Protein AF-V4JFN5-F1 (afdb_monomer_lite)

Radius of gyration: 18.51 Å; chains: 1; bounding box: 36×50×50 Å

Sequence (147 aa):
MSKERVLLNANVLYSYFLRDLLLSLFAVGHYEAKWTNRIAADIWTEIDRLTHVADQSEIPLAARLNGSSKPPRRGDLLIYAKALYGTGHVAVVLGVDPVRNLIRVGEQNFENDPWSGSNAREIAHIERAGRVWVLDPYLIGWKQEAR

Foldseek 3Di:
DDQPEDEDACPVDDDPVVVVVVVVVVVVPNYDYDDDPAFQQCCQPPPQWDQDPPPRDIWGKDWAFFFGLDDDAAQKKWWFDCVVVNRTAIWGFHHADPVQQKTFTAGPPPDPDPDPDDGPDIWHWDDDPSTIGTPDPRTGGIIDGDD

Structure (mmCIF, N/CA/C/O backbone):
data_AF-V4JFN5-F1
#
_entry.id   AF-V4JFN5-F1
#
loop_
_atom_site.group_PDB
_atom_site.id
_atom_site.type_symbol
_atom_site.label_atom_id
_atom_site.label_alt_id
_atom_site.label_comp_id
_atom_site.label_asym_id
_atom_site.label_entity_id
_atom_site.label_seq_id
_atom_site.pdbx_PDB_ins_code
_atom_site.Cartn_x
_atom_site.Cartn_y
_atom_site.Cartn_z
_atom_site.occupancy
_atom_site.B_iso_or_equiv
_atom_site.auth_seq_id
_atom_site.auth_comp_id
_atom_site.auth_asym_id
_atom_site.auth_atom_id
_atom_site.pdbx_PDB_model_num
ATOM 1 N N . MET A 1 1 ? -20.474 31.662 27.681 1.00 38.78 1 MET A N 1
ATOM 2 C CA . MET A 1 1 ? -19.545 31.562 26.535 1.00 38.78 1 MET A CA 1
ATOM 3 C C . MET A 1 1 ? -19.201 30.093 26.343 1.00 38.78 1 MET A C 1
ATOM 5 O O . MET A 1 1 ? -18.615 29.505 27.242 1.00 38.78 1 MET A O 1
ATOM 9 N N . SER A 1 2 ? -19.661 29.480 25.251 1.00 40.59 2 SER A N 1
ATOM 10 C CA . SER A 1 2 ? -19.326 28.091 24.910 1.00 40.59 2 SER A CA 1
ATOM 11 C C . SER A 1 2 ? -17.844 28.034 24.538 1.00 40.59 2 SER A C 1
ATOM 13 O O . SER A 1 2 ? -17.437 28.726 23.609 1.00 40.59 2 SER A O 1
ATOM 15 N N . LYS A 1 3 ? -17.024 27.286 25.288 1.00 48.31 3 LYS A N 1
ATOM 16 C CA . LYS A 1 3 ? -15.638 27.010 24.887 1.00 48.31 3 LYS A CA 1
ATOM 17 C C . LYS A 1 3 ? -15.701 26.131 23.637 1.00 48.31 3 LYS A C 1
ATOM 19 O O . LYS A 1 3 ? -16.106 24.974 23.743 1.00 48.31 3 LYS A O 1
ATOM 24 N N . GLU A 1 4 ? -15.334 26.675 22.478 1.00 45.59 4 GLU A N 1
ATOM 25 C CA . GLU A 1 4 ? -15.089 25.875 21.277 1.00 45.59 4 GLU A CA 1
ATOM 26 C C . GLU A 1 4 ? -14.047 24.808 21.615 1.00 45.59 4 GLU A C 1
ATOM 28 O O . GLU A 1 4 ? -12.915 25.111 21.993 1.00 45.59 4 GLU A O 1
ATOM 33 N N . ARG A 1 5 ? -14.463 23.542 21.560 1.00 46.16 5 ARG A N 1
ATOM 34 C CA . ARG A 1 5 ? -13.569 22.401 21.736 1.00 46.16 5 ARG A CA 1
ATOM 35 C C . ARG A 1 5 ? -12.970 22.083 20.378 1.00 46.16 5 ARG A C 1
ATOM 37 O O . ARG A 1 5 ? -13.682 21.656 19.474 1.00 46.16 5 ARG A O 1
ATOM 44 N N . VAL A 1 6 ? -11.668 22.284 20.243 1.00 48.34 6 VAL A N 1
ATOM 45 C CA . VAL A 1 6 ? -10.927 21.8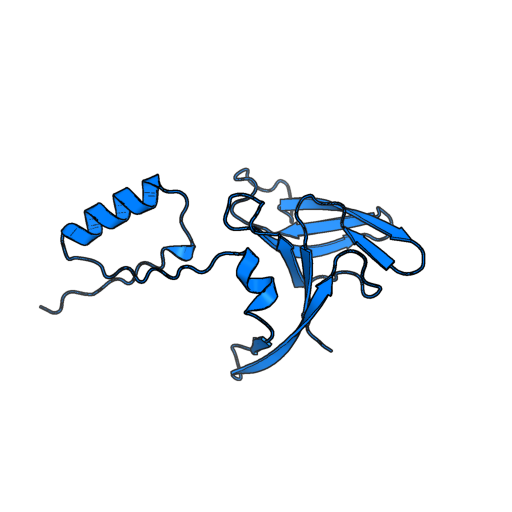90 19.045 1.00 48.34 6 VAL A CA 1
ATOM 46 C C . VAL A 1 6 ? -10.460 20.448 19.230 1.00 48.34 6 VAL A C 1
ATOM 48 O O . VAL A 1 6 ? -9.747 20.138 20.186 1.00 48.34 6 VAL A O 1
ATOM 51 N N . LEU A 1 7 ? -10.880 19.557 18.330 1.00 46.09 7 LEU A N 1
ATOM 52 C CA . LEU A 1 7 ? -10.418 18.171 18.303 1.00 46.09 7 LEU A CA 1
ATOM 53 C C . LEU A 1 7 ? -9.117 18.099 17.497 1.00 46.09 7 LEU A C 1
ATOM 55 O O . LEU A 1 7 ? -9.127 18.228 16.274 1.00 46.09 7 LEU A O 1
ATOM 59 N N . LEU A 1 8 ? -7.998 17.875 18.180 1.00 42.81 8 LEU A N 1
ATOM 60 C CA . LEU A 1 8 ? -6.718 17.609 17.529 1.00 42.81 8 LEU A CA 1
ATOM 61 C C . LEU A 1 8 ? -6.600 16.105 17.263 1.00 42.81 8 LEU A C 1
ATOM 63 O O . LEU A 1 8 ? -6.455 15.307 18.189 1.00 42.81 8 LEU A O 1
ATOM 67 N N . ASN A 1 9 ? -6.663 15.710 15.990 1.00 44.59 9 ASN A N 1
ATOM 68 C CA . ASN A 1 9 ? -6.374 14.339 15.579 1.00 44.59 9 ASN A CA 1
ATOM 69 C C . ASN A 1 9 ? -4.852 14.154 15.476 1.00 44.59 9 ASN A C 1
ATOM 71 O O . ASN A 1 9 ? -4.237 14.469 14.458 1.00 44.59 9 ASN A O 1
ATOM 75 N N . ALA A 1 10 ? -4.245 13.661 16.555 1.00 47.28 10 ALA A N 1
ATOM 76 C CA . ALA A 1 10 ? -2.799 13.472 16.669 1.00 47.28 10 ALA A CA 1
ATOM 77 C C . ALA A 1 10 ? -2.242 12.314 15.814 1.00 47.28 10 ALA A C 1
ATOM 79 O O . ALA A 1 10 ? -1.036 12.086 15.822 1.00 47.28 10 ALA A O 1
ATOM 80 N N . ASN A 1 11 ? -3.073 11.623 15.021 1.00 50.53 11 ASN A N 1
ATOM 81 C CA . ASN A 1 11 ? -2.618 10.560 14.113 1.00 50.53 11 ASN A CA 1
ATOM 82 C C . ASN A 1 11 ? -1.714 11.074 12.972 1.00 50.53 11 ASN A C 1
ATOM 84 O O . ASN A 1 11 ? -1.167 10.272 12.222 1.00 50.53 11 ASN A O 1
ATOM 88 N N . VAL A 1 12 ? -1.559 12.396 12.835 1.00 45.81 12 VAL A N 1
ATOM 89 C CA . VAL A 1 12 ? -0.758 13.052 11.787 1.00 45.81 12 VAL A CA 1
ATOM 90 C C . VAL A 1 12 ? 0.622 13.509 12.298 1.00 45.81 12 VAL A C 1
ATOM 92 O O . VAL A 1 12 ? 1.433 13.978 11.507 1.00 45.81 12 VAL A O 1
ATOM 95 N N . LEU A 1 13 ? 0.941 13.391 13.596 1.00 41.56 13 LEU A N 1
ATOM 96 C CA . LEU A 1 13 ? 2.094 14.104 14.161 1.00 41.56 13 LEU A CA 1
ATOM 97 C C . LEU A 1 13 ? 2.999 13.266 15.095 1.00 41.56 13 LEU A C 1
ATOM 99 O O . LEU A 1 13 ? 2.734 13.089 16.278 1.00 41.56 13 LEU A O 1
ATOM 103 N N . TYR A 1 14 ? 4.092 12.789 14.484 1.00 54.50 14 TYR A N 1
ATOM 104 C CA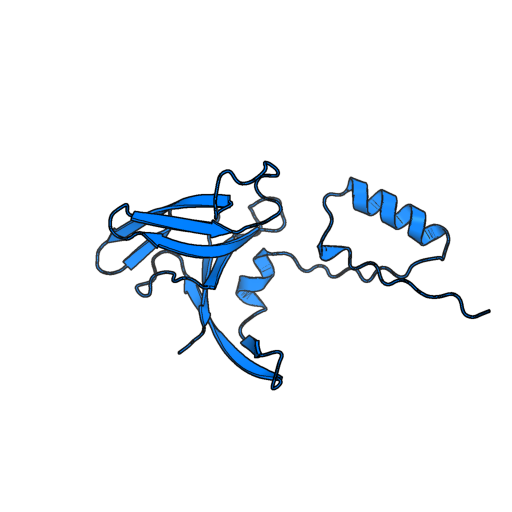 . TYR A 1 14 ? 5.462 12.502 14.954 1.00 54.50 14 TYR A CA 1
ATOM 105 C C . TYR A 1 14 ? 5.778 12.342 16.459 1.00 54.50 14 TYR A C 1
ATOM 107 O O . TYR A 1 14 ? 5.702 13.295 17.213 1.00 54.50 14 TYR A O 1
ATOM 115 N N . SER A 1 15 ? 6.422 11.214 16.805 1.00 52.78 15 SER A N 1
ATOM 116 C CA . SER A 1 15 ? 7.397 10.998 17.907 1.00 52.78 15 SER A CA 1
ATOM 117 C C . SER A 1 15 ? 6.991 11.291 19.372 1.00 52.78 15 SER A C 1
ATOM 119 O O . SER A 1 15 ? 6.165 12.144 19.686 1.00 52.78 15 SER A O 1
ATOM 121 N N . TYR A 1 16 ? 7.646 10.600 20.315 1.00 50.72 16 TYR A N 1
ATOM 122 C CA . TYR A 1 16 ? 7.425 10.742 21.764 1.00 50.72 16 TYR A CA 1
ATOM 123 C C . TYR A 1 16 ? 7.518 12.193 22.288 1.00 50.72 16 TYR A C 1
ATOM 125 O O . TYR A 1 16 ? 6.800 12.541 23.219 1.00 50.72 16 TYR A O 1
ATOM 133 N N . PHE A 1 17 ? 8.319 13.064 21.663 1.00 48.72 17 PHE A N 1
ATOM 134 C CA . PHE A 1 17 ? 8.471 14.466 22.078 1.00 48.72 17 PHE A CA 1
ATOM 135 C C . PHE A 1 17 ? 7.208 15.312 21.838 1.00 48.72 17 PHE A C 1
ATOM 137 O O . PHE A 1 17 ? 6.826 16.132 22.672 1.00 48.72 17 PHE A O 1
ATOM 144 N N . LEU A 1 18 ? 6.513 15.091 20.719 1.00 54.78 18 LEU A N 1
ATOM 145 C CA . LEU A 1 18 ? 5.294 15.837 20.402 1.00 54.78 18 LEU A CA 1
ATOM 146 C C . LEU A 1 18 ? 4.103 15.346 21.233 1.00 54.78 18 LEU A C 1
ATOM 148 O O . LEU A 1 18 ? 3.220 16.133 21.570 1.00 54.78 18 LEU A O 1
ATOM 152 N N . ARG A 1 19 ? 4.118 14.069 21.639 1.00 53.94 19 ARG A N 1
ATOM 153 C CA . ARG A 1 19 ? 3.189 13.524 22.636 1.00 53.94 19 ARG A CA 1
ATOM 154 C C . ARG A 1 19 ? 3.308 14.266 23.966 1.00 53.94 19 ARG A C 1
ATOM 156 O O . ARG A 1 19 ? 2.284 14.674 24.502 1.00 53.94 19 ARG A O 1
ATOM 163 N N . ASP A 1 20 ? 4.520 14.494 24.464 1.00 54.34 20 ASP A N 1
ATOM 164 C CA . ASP A 1 20 ? 4.732 15.183 25.743 1.00 54.34 20 ASP A CA 1
ATOM 165 C C . ASP A 1 20 ? 4.353 16.677 25.670 1.00 54.34 20 ASP A C 1
ATOM 167 O O . ASP A 1 20 ? 3.732 17.208 26.594 1.00 54.34 20 ASP A O 1
ATOM 171 N N . LEU A 1 21 ? 4.599 17.337 24.529 1.00 55.75 21 LEU A N 1
ATOM 172 C CA . LEU A 1 21 ? 4.130 18.705 24.277 1.00 55.75 21 LEU A CA 1
ATOM 173 C C . LEU A 1 21 ? 2.592 18.785 24.233 1.00 55.75 21 LEU A C 1
ATOM 175 O O . LEU A 1 21 ? 1.994 19.640 24.888 1.00 55.75 21 LEU A O 1
ATOM 179 N N . LEU A 1 22 ? 1.927 17.869 23.526 1.00 55.84 22 LEU A N 1
ATOM 180 C CA . LEU A 1 22 ? 0.462 17.817 23.456 1.00 55.84 22 LEU A CA 1
ATOM 181 C C . LEU A 1 22 ? -0.174 17.450 24.808 1.00 55.84 22 LEU A C 1
ATOM 183 O O . LEU A 1 22 ? -1.222 17.996 25.149 1.00 55.84 22 LEU A O 1
ATOM 187 N N . LEU A 1 23 ? 0.473 16.600 25.613 1.00 56.16 23 LEU A N 1
ATOM 188 C CA . LEU A 1 23 ? 0.063 16.303 26.992 1.00 56.16 23 LEU A CA 1
ATOM 189 C C . LEU A 1 23 ? 0.167 17.536 27.903 1.00 56.16 23 LEU A C 1
ATOM 191 O O . LEU A 1 23 ? -0.709 17.744 28.744 1.00 56.16 23 LEU A O 1
ATOM 195 N N . SER A 1 24 ? 1.176 18.394 27.714 1.00 56.22 24 SER A N 1
ATOM 196 C CA . SER A 1 24 ? 1.286 19.644 28.481 1.00 56.22 24 SER A CA 1
ATOM 197 C C . SER A 1 24 ? 0.185 20.656 28.131 1.00 56.22 24 SER A C 1
ATOM 199 O O . SER A 1 24 ? -0.355 21.302 29.025 1.00 56.22 24 SER A O 1
ATOM 201 N N . LEU A 1 25 ? -0.239 20.724 26.863 1.00 53.91 25 LEU A N 1
ATOM 202 C CA . LEU A 1 25 ? -1.395 21.524 26.430 1.00 53.91 25 LEU A CA 1
ATOM 203 C C . LEU A 1 25 ? -2.733 20.929 26.909 1.00 53.91 25 LEU A C 1
ATOM 205 O O . LEU A 1 25 ? -3.685 21.669 27.168 1.00 53.91 25 LEU A O 1
ATOM 209 N N . PHE A 1 26 ? -2.792 19.604 27.084 1.00 56.22 26 PHE A N 1
ATOM 210 C CA . PHE A 1 26 ? -3.928 18.891 27.674 1.00 56.22 26 PHE A CA 1
ATOM 211 C C . PHE A 1 26 ? -4.182 19.290 29.129 1.00 56.22 26 PHE A C 1
ATOM 213 O O . PHE A 1 26 ? -5.324 19.525 29.524 1.00 56.22 26 PHE A O 1
ATOM 220 N N . ALA A 1 27 ? -3.109 19.415 29.916 1.00 57.59 27 ALA A N 1
ATOM 221 C CA . ALA A 1 27 ? -3.173 19.753 31.336 1.00 57.59 27 ALA A CA 1
ATOM 222 C C . ALA A 1 27 ? -3.802 21.136 31.608 1.00 57.59 27 ALA A C 1
ATOM 224 O O . ALA A 1 27 ? -4.318 21.370 32.698 1.00 57.59 27 ALA A O 1
ATOM 225 N N . VAL A 1 28 ? -3.820 22.031 30.612 1.00 59.41 28 VAL A N 1
ATOM 226 C CA . VAL A 1 28 ? -4.433 23.371 30.702 1.00 59.41 28 VAL A CA 1
ATOM 227 C C . VAL A 1 28 ? -5.933 23.357 30.331 1.00 59.41 28 VAL A C 1
ATOM 229 O O . VAL A 1 28 ? -6.610 24.379 30.400 1.00 59.41 28 VAL A O 1
ATOM 232 N N . GLY A 1 29 ? -6.505 22.199 29.970 1.00 51.06 29 GLY A N 1
ATOM 233 C CA . GLY A 1 29 ? -7.959 22.007 29.845 1.00 51.06 29 GLY A CA 1
ATOM 234 C C . GLY A 1 29 ? -8.617 22.664 28.624 1.00 51.06 29 GLY A C 1
ATOM 235 O O . GLY A 1 29 ? -9.820 22.941 28.648 1.00 51.06 29 GLY A O 1
ATOM 236 N N . HIS A 1 30 ? -7.846 22.939 27.567 1.00 53.72 30 HIS A N 1
ATOM 237 C CA . HIS A 1 30 ? -8.344 23.555 26.329 1.00 53.72 30 HIS A CA 1
ATOM 238 C C . HIS A 1 30 ? -8.655 22.554 25.201 1.00 53.72 30 HIS A C 1
ATOM 240 O O . HIS A 1 30 ? -9.365 22.917 24.266 1.00 53.72 30 HIS A O 1
ATOM 246 N N . TYR A 1 31 ? -8.188 21.304 25.293 1.00 51.81 31 TYR A N 1
ATOM 247 C CA . TYR A 1 31 ? -8.280 20.311 24.214 1.00 51.81 31 TYR A CA 1
ATOM 248 C C . TYR A 1 31 ? -8.670 18.925 24.752 1.00 51.81 31 TYR A C 1
ATOM 250 O O . TYR A 1 31 ? -8.343 18.600 25.890 1.00 51.81 31 TYR A O 1
ATOM 258 N N . GLU A 1 32 ? -9.348 18.110 23.934 1.00 47.19 32 GLU A N 1
ATOM 259 C CA . GLU A 1 32 ? -9.611 16.679 24.170 1.00 47.19 32 GLU A CA 1
ATOM 260 C C . GLU A 1 32 ? -8.821 15.857 23.127 1.00 47.19 32 GLU A C 1
ATOM 262 O O . GLU A 1 32 ? -8.894 16.137 21.932 1.00 47.19 32 GLU A O 1
ATOM 267 N N . ALA A 1 33 ? -8.022 14.881 23.564 1.00 50.53 33 ALA A N 1
ATOM 268 C CA . ALA A 1 33 ? -7.065 14.147 22.752 1.00 50.53 33 ALA A CA 1
ATOM 269 C C . ALA A 1 33 ? -7.499 12.691 22.797 1.00 50.53 33 ALA A C 1
ATOM 271 O O . ALA A 1 33 ? -7.364 12.008 23.814 1.00 50.53 33 ALA A O 1
ATOM 272 N N . LYS A 1 34 ? -8.074 12.229 21.689 1.00 45.50 34 LYS A N 1
ATOM 273 C CA . LYS A 1 34 ? -8.474 10.838 21.531 1.00 45.50 34 LYS A CA 1
ATOM 274 C C . LYS A 1 34 ? -7.294 10.067 20.959 1.00 45.50 34 LYS A C 1
ATOM 276 O O . LYS A 1 34 ? -7.060 10.078 19.756 1.00 45.50 34 LYS A O 1
ATOM 281 N N . TRP A 1 35 ? -6.550 9.407 21.835 1.00 50.66 35 TRP A N 1
ATOM 282 C CA . TRP A 1 35 ? -5.471 8.513 21.437 1.00 50.66 35 TRP A CA 1
ATOM 283 C C . TRP A 1 35 ? -6.069 7.187 20.966 1.00 50.66 35 TRP A C 1
ATOM 285 O O . TRP A 1 35 ? -6.784 6.520 21.714 1.00 50.66 35 TRP A O 1
ATOM 295 N N . THR A 1 36 ? -5.788 6.792 19.728 1.00 58.50 36 THR A N 1
ATOM 296 C CA . THR A 1 36 ? -6.000 5.414 19.278 1.00 58.50 36 THR A CA 1
ATOM 297 C C . THR A 1 36 ? -4.652 4.709 19.284 1.00 58.50 36 THR A C 1
ATOM 299 O O . THR A 1 36 ? -3.706 5.242 18.719 1.00 58.50 36 THR A O 1
ATOM 302 N N . ASN A 1 37 ? -4.551 3.502 19.847 1.00 70.81 37 ASN A N 1
ATOM 303 C CA . ASN A 1 37 ? -3.324 2.686 19.783 1.00 70.81 37 ASN A CA 1
ATOM 304 C C . ASN A 1 37 ? -3.058 2.099 18.380 1.00 70.81 37 ASN A C 1
ATOM 306 O O . ASN A 1 37 ? -2.289 1.150 18.255 1.00 70.81 37 ASN A O 1
ATOM 310 N N . ARG A 1 38 ? -3.717 2.634 17.345 1.00 83.38 38 ARG A N 1
ATOM 311 C CA . ARG A 1 38 ? -3.636 2.138 15.975 1.00 83.38 38 ARG A CA 1
ATOM 312 C C . ARG A 1 38 ? -2.393 2.672 15.289 1.00 83.38 38 ARG A C 1
ATOM 314 O O . ARG A 1 38 ? -2.092 3.861 15.375 1.00 83.38 38 ARG A O 1
ATOM 321 N N . ILE A 1 39 ? -1.710 1.790 14.581 1.00 90.00 39 ILE A N 1
ATOM 322 C CA . ILE A 1 39 ? -0.500 2.077 13.819 1.00 90.00 39 ILE A CA 1
ATOM 323 C C . ILE A 1 39 ? -0.700 1.719 12.343 1.00 90.00 39 ILE A C 1
ATOM 325 O O . ILE A 1 39 ? -1.647 1.026 11.978 1.00 90.00 39 ILE A O 1
ATOM 329 N N . ALA A 1 40 ? 0.200 2.177 11.470 1.00 90.12 40 ALA A N 1
ATOM 330 C CA . ALA A 1 40 ? 0.097 1.919 10.032 1.00 90.12 40 ALA A CA 1
ATOM 331 C C . ALA A 1 40 ? 0.066 0.413 9.703 1.00 90.12 40 ALA A C 1
ATOM 333 O O . ALA A 1 40 ? -0.677 -0.011 8.819 1.00 90.12 40 ALA A O 1
ATOM 334 N N . ALA A 1 41 ? 0.811 -0.406 10.452 1.00 94.00 41 ALA A N 1
ATOM 335 C CA . ALA A 1 41 ? 0.807 -1.858 10.283 1.00 94.00 41 ALA A CA 1
ATOM 336 C C . ALA A 1 41 ? -0.579 -2.499 10.507 1.00 94.00 41 ALA A C 1
ATOM 338 O O . ALA A 1 41 ? -0.881 -3.512 9.873 1.00 94.00 41 ALA A O 1
ATOM 339 N N . ASP A 1 42 ? -1.436 -1.908 11.349 1.00 94.81 42 ASP A N 1
ATOM 340 C CA . ASP A 1 42 ? -2.756 -2.467 11.678 1.00 94.81 42 ASP A CA 1
ATOM 341 C C . ASP A 1 42 ? -3.702 -2.449 10.471 1.00 94.81 42 ASP A C 1
ATOM 343 O O . ASP A 1 42 ? -4.626 -3.258 10.400 1.00 94.81 42 ASP A O 1
ATOM 347 N N . ILE A 1 43 ? -3.429 -1.614 9.454 1.00 94.25 43 ILE A N 1
ATOM 348 C CA . ILE A 1 43 ? -4.156 -1.626 8.173 1.00 94.25 43 ILE A CA 1
ATOM 349 C C . ILE A 1 43 ? -4.163 -3.035 7.563 1.00 94.25 43 ILE A C 1
ATOM 351 O O . ILE A 1 43 ? -5.142 -3.441 6.932 1.00 94.25 43 ILE A O 1
ATOM 355 N N . TRP A 1 44 ? -3.092 -3.812 7.761 1.00 96.75 44 TRP A N 1
ATOM 356 C CA . TRP A 1 44 ? -2.988 -5.160 7.213 1.00 96.75 44 TRP A CA 1
ATOM 357 C C . TRP A 1 44 ? -4.087 -6.097 7.731 1.00 96.75 44 TRP A C 1
ATOM 359 O O . TRP A 1 44 ? -4.683 -6.835 6.941 1.00 96.75 44 TRP A O 1
ATOM 369 N N . THR A 1 45 ? -4.371 -6.059 9.033 1.00 94.12 45 THR A N 1
ATOM 370 C CA . THR A 1 45 ? -5.283 -6.996 9.706 1.00 94.12 45 THR A CA 1
ATOM 371 C C . THR A 1 45 ? -6.657 -6.412 10.001 1.00 94.12 45 THR A C 1
ATOM 373 O O . THR A 1 45 ? -7.623 -7.164 10.019 1.00 94.12 45 THR A O 1
ATOM 376 N N . GLU A 1 46 ? -6.760 -5.102 10.228 1.00 93.94 46 GLU A N 1
ATOM 377 C CA . GLU A 1 46 ? -7.998 -4.462 10.693 1.00 93.94 46 GLU A CA 1
ATOM 378 C C . GLU A 1 46 ? -8.856 -3.875 9.567 1.00 93.94 46 GLU A C 1
ATOM 380 O O . GLU A 1 46 ? -10.038 -3.627 9.785 1.00 93.94 46 GLU A O 1
ATOM 385 N N . ILE A 1 47 ? -8.285 -3.626 8.381 1.00 91.69 47 ILE A N 1
ATOM 386 C CA . ILE A 1 47 ? -8.991 -2.954 7.282 1.00 91.69 47 ILE A CA 1
ATOM 387 C C . ILE A 1 47 ? -9.174 -3.911 6.106 1.00 91.69 47 ILE A C 1
ATOM 389 O O . ILE A 1 47 ? -8.223 -4.245 5.396 1.00 91.69 47 ILE A O 1
ATOM 393 N N . ASP A 1 48 ? -10.407 -4.344 5.874 1.00 95.38 48 ASP A N 1
ATOM 394 C CA . ASP A 1 48 ? -10.804 -5.262 4.800 1.00 95.38 48 ASP A CA 1
ATOM 395 C C . ASP A 1 48 ? -11.862 -4.670 3.857 1.00 95.38 48 ASP A C 1
ATOM 397 O O . ASP A 1 48 ? -12.258 -5.319 2.887 1.00 95.38 48 ASP A O 1
ATOM 401 N N . ARG A 1 49 ? -12.292 -3.427 4.100 1.00 92.94 49 ARG A N 1
ATOM 402 C CA . ARG A 1 49 ? -13.248 -2.686 3.272 1.00 92.94 49 ARG A CA 1
ATOM 403 C C . ARG A 1 49 ? -12.890 -1.202 3.230 1.00 92.94 49 ARG A C 1
ATOM 405 O O . ARG A 1 49 ? -12.312 -0.660 4.170 1.00 92.94 49 ARG A O 1
ATOM 412 N N . LEU A 1 50 ? -13.241 -0.554 2.127 1.00 88.56 50 LEU A N 1
ATOM 413 C CA . LEU A 1 50 ? -13.232 0.895 1.957 1.00 88.56 50 LEU A CA 1
ATOM 414 C C . LEU A 1 50 ? -14.676 1.387 1.896 1.00 88.56 50 LEU A C 1
ATOM 416 O O . LEU A 1 50 ? -15.534 0.700 1.349 1.00 88.56 50 LEU A O 1
ATOM 420 N N . THR A 1 51 ? -14.933 2.590 2.395 1.00 89.31 51 THR A N 1
ATOM 421 C CA . THR A 1 51 ? -16.230 3.254 2.236 1.00 89.31 51 THR A CA 1
ATOM 422 C C . THR A 1 51 ? -16.106 4.320 1.159 1.00 89.31 51 THR A C 1
ATOM 424 O O . THR A 1 51 ? -15.290 5.238 1.274 1.00 89.31 51 THR A O 1
ATOM 427 N N . HIS A 1 52 ? -16.909 4.212 0.107 1.00 84.88 52 HIS A N 1
ATOM 428 C CA . HIS A 1 52 ? -17.015 5.247 -0.906 1.00 84.88 52 HIS A CA 1
ATOM 429 C C . HIS A 1 52 ? -17.738 6.461 -0.314 1.00 84.88 52 HIS A C 1
ATOM 431 O O . HIS A 1 52 ? -18.850 6.360 0.193 1.00 84.88 52 HIS A O 1
ATOM 437 N N . VAL A 1 53 ? -17.099 7.631 -0.343 1.00 87.62 53 VAL A N 1
ATOM 438 C CA . VAL A 1 53 ? -17.588 8.807 0.398 1.00 87.62 53 VAL A CA 1
ATOM 439 C C . VAL A 1 53 ? -18.933 9.314 -0.132 1.00 87.62 53 VAL A C 1
ATOM 441 O O . VAL A 1 53 ? -19.770 9.744 0.659 1.00 87.62 53 VAL A O 1
ATOM 444 N N . ALA A 1 54 ? -19.157 9.256 -1.447 1.00 88.94 54 ALA A N 1
ATOM 445 C CA . ALA A 1 54 ? -20.326 9.875 -2.071 1.00 88.94 54 ALA A CA 1
ATOM 446 C C . ALA A 1 54 ? -21.641 9.144 -1.763 1.00 88.94 54 ALA A C 1
ATOM 448 O O . ALA A 1 54 ? -22.661 9.791 -1.546 1.00 88.94 54 ALA A O 1
ATOM 449 N N . ASP A 1 55 ? -21.618 7.812 -1.742 1.00 90.56 55 ASP A N 1
ATOM 450 C CA . ASP A 1 55 ? -22.817 6.975 -1.594 1.00 90.56 55 ASP A CA 1
ATOM 451 C C . ASP A 1 55 ? -22.752 6.018 -0.395 1.00 90.56 55 ASP A C 1
ATOM 453 O O . ASP A 1 55 ? -23.684 5.247 -0.177 1.00 90.56 55 ASP A O 1
ATOM 457 N N . GLN A 1 56 ? -21.674 6.080 0.394 1.00 90.69 56 GLN A N 1
ATOM 458 C CA . GLN A 1 56 ? -21.419 5.226 1.558 1.00 90.69 56 GLN A CA 1
ATOM 459 C C . GLN A 1 56 ? -21.353 3.727 1.231 1.00 90.69 56 GLN A C 1
ATOM 461 O O . GLN A 1 56 ? -21.378 2.895 2.139 1.00 90.69 56 GLN A O 1
ATOM 466 N N . SER A 1 57 ? -21.242 3.362 -0.049 1.00 89.00 57 SER A N 1
ATOM 467 C CA . SER A 1 57 ? -21.095 1.967 -0.451 1.00 89.00 57 SER A CA 1
ATOM 468 C C . SER A 1 57 ? -19.758 1.397 0.020 1.00 89.00 57 SER A C 1
ATOM 470 O O . SER A 1 57 ? -18.751 2.098 0.135 1.00 89.00 57 SER A O 1
ATOM 472 N N . GLU A 1 58 ? -19.747 0.101 0.317 1.00 90.94 58 GLU A N 1
ATOM 473 C CA . GLU A 1 58 ? -18.556 -0.588 0.802 1.00 90.94 58 GLU A CA 1
ATOM 474 C C . GLU A 1 58 ? -17.873 -1.357 -0.328 1.00 90.94 58 GLU A C 1
ATOM 476 O O . GLU A 1 58 ? -18.467 -2.233 -0.959 1.00 90.94 58 GLU A O 1
ATOM 481 N N . ILE A 1 59 ? -16.589 -1.082 -0.528 1.00 89.31 59 ILE A N 1
ATOM 482 C CA . ILE A 1 59 ? -15.737 -1.733 -1.519 1.00 89.31 59 ILE A CA 1
ATOM 483 C C . ILE A 1 59 ? -14.821 -2.712 -0.774 1.00 89.31 59 ILE A C 1
ATOM 485 O O . ILE A 1 59 ? -14.045 -2.277 0.079 1.00 89.31 59 ILE A O 1
ATOM 489 N N . PRO A 1 60 ? -14.866 -4.027 -1.051 1.00 94.06 60 PRO A N 1
ATOM 490 C CA . PRO A 1 60 ? -13.982 -4.972 -0.380 1.00 94.06 60 PRO A CA 1
ATOM 491 C C . PRO A 1 60 ? -12.511 -4.732 -0.745 1.00 94.06 60 PRO A C 1
ATOM 493 O O . PRO A 1 60 ? -12.169 -4.445 -1.894 1.00 94.06 60 PRO A O 1
ATOM 496 N N . LEU A 1 61 ? -11.627 -4.902 0.233 1.00 92.69 61 LEU A N 1
ATOM 497 C CA . LEU A 1 61 ? -10.195 -4.655 0.131 1.00 92.69 61 LEU A CA 1
ATOM 498 C C . LEU A 1 61 ? -9.419 -5.946 0.419 1.00 92.69 61 LEU A C 1
ATOM 500 O O . LEU A 1 61 ? -9.234 -6.368 1.561 1.00 92.69 61 LEU A O 1
ATOM 504 N N . ALA A 1 62 ? -8.940 -6.590 -0.640 1.00 95.88 62 ALA A N 1
ATOM 505 C CA . ALA A 1 62 ? -8.199 -7.838 -0.555 1.00 95.88 62 ALA A CA 1
ATOM 506 C C . ALA A 1 62 ? -6.741 -7.607 -0.135 1.00 95.88 62 ALA A C 1
ATOM 508 O O . ALA A 1 62 ? -6.048 -6.753 -0.687 1.00 95.88 62 ALA A O 1
ATOM 509 N N . ALA A 1 63 ? -6.249 -8.438 0.783 1.00 97.12 63 ALA A N 1
ATOM 510 C CA . ALA A 1 63 ? -4.833 -8.509 1.126 1.00 97.12 63 ALA A CA 1
ATOM 511 C C . ALA A 1 63 ? -4.082 -9.439 0.157 1.00 97.12 63 ALA A C 1
ATOM 513 O O . ALA A 1 63 ? -4.516 -10.561 -0.127 1.00 97.12 63 ALA A O 1
ATOM 514 N N . ARG A 1 64 ? -2.937 -8.982 -0.349 1.00 97.69 64 ARG A N 1
ATOM 515 C CA . ARG A 1 64 ? -2.034 -9.726 -1.233 1.00 97.69 64 ARG A CA 1
ATOM 516 C C . ARG A 1 64 ? -0.653 -9.741 -0.603 1.00 97.69 64 ARG A C 1
ATOM 518 O O . ARG A 1 64 ? -0.014 -8.701 -0.496 1.00 97.69 64 ARG A O 1
ATOM 525 N N . LEU A 1 65 ? -0.212 -10.908 -0.143 1.00 98.31 65 LEU A N 1
ATOM 526 C CA . LEU A 1 65 ? 1.134 -11.064 0.412 1.00 98.31 65 LEU A CA 1
ATOM 527 C C . LEU A 1 65 ? 2.190 -10.742 -0.647 1.00 98.31 65 LEU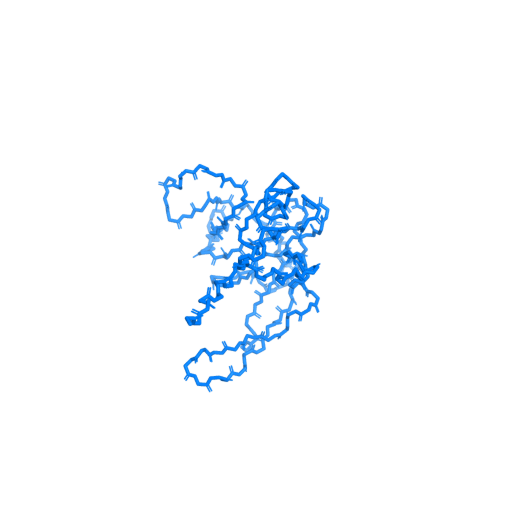 A C 1
ATOM 529 O O . LEU A 1 65 ? 1.986 -11.033 -1.827 1.00 98.31 65 LEU A O 1
ATOM 533 N N . ASN A 1 66 ? 3.330 -10.202 -0.220 1.00 98.50 66 ASN A N 1
ATOM 534 C CA . ASN A 1 66 ? 4.467 -10.015 -1.111 1.00 98.50 66 ASN A CA 1
ATOM 535 C C . ASN A 1 66 ? 4.874 -11.361 -1.745 1.00 98.50 66 ASN A C 1
ATOM 537 O O . ASN A 1 66 ? 4.955 -12.382 -1.058 1.00 98.50 66 ASN A O 1
ATOM 541 N N . GLY A 1 67 ? 5.065 -11.395 -3.065 1.00 97.94 67 GLY A N 1
ATOM 542 C CA . GLY A 1 67 ? 5.157 -12.648 -3.819 1.00 97.94 67 GLY A CA 1
ATOM 543 C C . GLY A 1 67 ? 3.808 -13.212 -4.276 1.00 97.94 67 GLY A C 1
ATOM 544 O O . GLY A 1 67 ? 3.721 -14.412 -4.544 1.00 97.94 67 GLY A O 1
ATOM 545 N N . SER A 1 68 ? 2.737 -12.413 -4.322 1.00 97.38 68 SER A N 1
ATOM 546 C CA . SER A 1 68 ? 1.440 -12.820 -4.886 1.00 97.38 68 SER A CA 1
ATOM 547 C C . SER A 1 68 ? 1.503 -12.954 -6.413 1.00 97.38 68 SER A C 1
ATOM 549 O O . SER A 1 68 ? 2.322 -12.313 -7.067 1.00 97.38 68 SER A O 1
ATOM 551 N N . SER A 1 69 ? 0.601 -13.751 -6.993 1.00 96.38 69 SER A N 1
ATOM 552 C CA . SER A 1 69 ? 0.387 -13.812 -8.447 1.00 96.38 69 SER A CA 1
ATOM 553 C C . SER A 1 69 ? -0.418 -12.636 -9.004 1.00 96.38 69 SER A C 1
ATOM 555 O O . SER A 1 69 ? -0.503 -12.464 -10.216 1.00 96.38 69 SER A O 1
ATOM 557 N N . LYS A 1 70 ? -1.027 -11.821 -8.135 1.00 95.44 70 LYS A N 1
ATOM 558 C CA . LYS A 1 70 ? -1.731 -10.5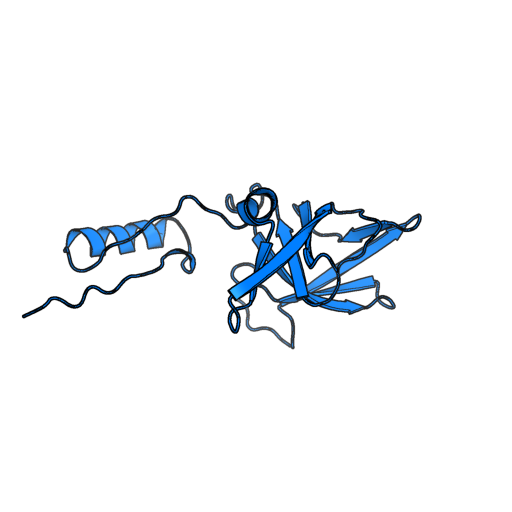96 -8.527 1.00 95.44 70 LYS A CA 1
ATOM 559 C C . LYS A 1 70 ? -0.854 -9.388 -8.212 1.00 95.44 70 LYS A C 1
ATOM 561 O O . LYS A 1 70 ? -0.817 -9.028 -7.037 1.00 95.44 70 LYS A O 1
ATOM 566 N N . PRO A 1 71 ? -0.169 -8.777 -9.194 1.00 95.19 71 PRO A N 1
ATOM 567 C CA . PRO A 1 71 ? 0.763 -7.682 -8.939 1.00 95.19 71 PRO A CA 1
ATOM 568 C C . PRO A 1 71 ? 0.075 -6.465 -8.296 1.00 95.19 71 PRO A C 1
ATOM 570 O O . PRO A 1 71 ? -1.144 -6.299 -8.446 1.00 95.19 71 PRO A O 1
ATOM 573 N N . PRO A 1 72 ? 0.842 -5.595 -7.613 1.00 96.56 72 PRO A N 1
ATOM 574 C CA . PRO A 1 72 ? 0.353 -4.283 -7.213 1.00 96.56 72 PRO A CA 1
ATOM 575 C C . PRO A 1 72 ? -0.074 -3.484 -8.445 1.00 96.56 72 PRO A C 1
ATOM 577 O O . PRO A 1 72 ? 0.516 -3.611 -9.519 1.00 96.56 72 PRO A O 1
ATOM 580 N N . ARG A 1 73 ? -1.074 -2.624 -8.289 1.00 96.19 73 ARG A N 1
ATOM 581 C CA . ARG A 1 73 ? -1.504 -1.669 -9.318 1.00 96.19 73 ARG A CA 1
ATOM 582 C C . ARG A 1 73 ? -1.676 -0.281 -8.721 1.00 96.19 73 ARG A C 1
ATOM 584 O O . ARG A 1 73 ? -1.745 -0.118 -7.508 1.00 96.19 73 ARG A O 1
ATOM 591 N N . ARG A 1 74 ? -1.767 0.729 -9.589 1.00 96.12 74 ARG A N 1
ATOM 592 C CA . ARG A 1 74 ? -2.041 2.110 -9.173 1.00 96.12 74 ARG A CA 1
ATOM 593 C C . ARG A 1 74 ? -3.274 2.166 -8.261 1.00 96.12 74 ARG A C 1
ATOM 595 O O . ARG A 1 74 ? -4.321 1.640 -8.625 1.00 96.12 74 ARG A O 1
ATOM 602 N N . GLY A 1 75 ? -3.128 2.831 -7.118 1.00 94.94 75 GLY A N 1
ATOM 603 C CA . GLY A 1 75 ? -4.142 2.961 -6.071 1.00 94.94 75 GLY A CA 1
ATOM 604 C C . GLY A 1 75 ? -4.031 1.936 -4.939 1.00 94.94 75 GLY A C 1
ATOM 605 O O . GLY A 1 75 ? -4.604 2.168 -3.880 1.00 94.94 75 GLY A O 1
ATOM 606 N N . ASP A 1 76 ? -3.281 0.843 -5.116 1.00 96.62 76 ASP A N 1
ATOM 607 C CA . ASP A 1 76 ? -3.077 -0.138 -4.046 1.00 96.62 76 ASP A CA 1
ATOM 608 C C . ASP A 1 76 ? -2.245 0.461 -2.896 1.00 96.62 76 ASP A C 1
ATOM 610 O O . ASP A 1 76 ? -1.384 1.322 -3.110 1.00 96.62 76 ASP A O 1
ATOM 614 N N . LEU A 1 77 ? -2.476 -0.025 -1.674 1.00 97.88 77 LEU A N 1
ATOM 615 C CA . LEU A 1 77 ? -1.724 0.386 -0.484 1.00 97.88 77 LEU A CA 1
ATOM 616 C C . LEU A 1 77 ? -0.645 -0.650 -0.172 1.00 97.88 77 LEU A C 1
ATOM 618 O O . LEU A 1 77 ? -0.976 -1.796 0.126 1.00 97.88 77 LEU A O 1
ATOM 622 N N . LEU A 1 78 ? 0.626 -0.259 -0.199 1.00 98.50 78 LEU A N 1
ATOM 623 C CA . LEU A 1 78 ? 1.732 -1.067 0.316 1.00 98.50 78 LEU A CA 1
ATOM 624 C C . LEU A 1 78 ? 1.760 -0.960 1.840 1.00 98.50 78 LEU A C 1
ATOM 626 O O . LEU A 1 78 ? 1.818 0.151 2.366 1.00 98.50 78 LEU A O 1
ATOM 630 N N . ILE A 1 79 ? 1.721 -2.095 2.543 1.00 98.25 79 ILE A N 1
ATOM 631 C CA . ILE A 1 79 ? 1.660 -2.136 4.010 1.00 98.25 79 ILE A CA 1
ATOM 632 C C . ILE A 1 79 ? 2.919 -2.785 4.578 1.00 98.25 79 ILE A C 1
ATOM 634 O O . ILE A 1 79 ? 3.270 -3.919 4.232 1.00 98.25 79 ILE A O 1
ATOM 638 N N . TYR A 1 80 ? 3.572 -2.075 5.493 1.00 98.38 80 TYR A N 1
ATOM 639 C CA . TYR A 1 80 ? 4.827 -2.485 6.110 1.00 98.38 80 TYR A CA 1
ATOM 640 C C . TYR A 1 80 ? 4.612 -2.938 7.551 1.00 98.38 80 TYR A C 1
ATOM 642 O O . TYR A 1 80 ? 3.768 -2.414 8.280 1.00 98.38 80 TYR A O 1
ATOM 650 N N . ALA A 1 81 ? 5.405 -3.917 7.971 1.00 97.62 81 ALA A N 1
ATOM 651 C CA . ALA A 1 81 ? 5.323 -4.508 9.294 1.00 97.62 81 ALA A CA 1
ATOM 652 C C . ALA A 1 81 ? 5.750 -3.538 10.393 1.00 97.62 81 ALA A C 1
ATOM 654 O O . ALA A 1 81 ? 6.652 -2.727 10.202 1.00 97.62 81 ALA A O 1
ATOM 655 N N . LYS A 1 82 ? 5.183 -3.724 11.592 1.00 95.19 82 LYS A N 1
ATOM 656 C CA . LYS A 1 82 ? 5.492 -2.963 12.815 1.00 95.19 82 LYS A CA 1
ATOM 657 C C . LYS A 1 82 ? 6.991 -2.815 13.107 1.00 95.19 82 LYS A C 1
ATOM 659 O O . LYS A 1 82 ? 7.401 -1.827 13.705 1.00 95.19 82 LYS A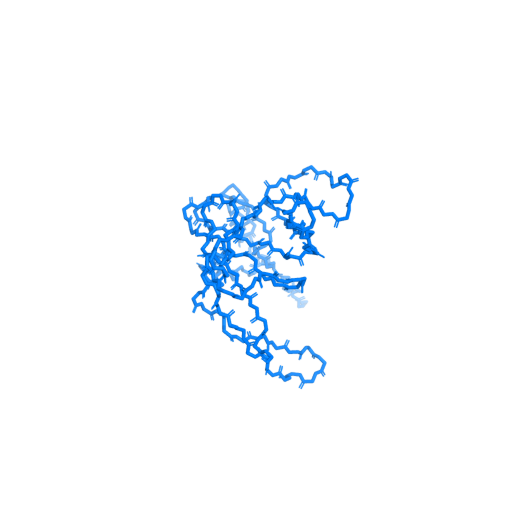 O 1
ATOM 664 N N . ALA A 1 83 ? 7.803 -3.793 12.702 1.00 95.69 83 ALA A N 1
ATOM 665 C CA . ALA A 1 83 ? 9.256 -3.755 12.853 1.00 95.69 83 ALA A CA 1
ATOM 666 C C . ALA A 1 83 ? 9.895 -2.505 12.215 1.00 95.69 83 ALA A C 1
ATOM 668 O O . ALA A 1 83 ? 10.917 -2.032 12.704 1.00 95.69 83 ALA A O 1
ATOM 669 N N . LEU A 1 84 ? 9.268 -1.931 11.183 1.00 91.56 84 LEU A N 1
ATOM 670 C CA . LEU A 1 84 ? 9.642 -0.632 10.641 1.00 91.56 84 LEU A CA 1
ATOM 671 C C . LEU A 1 84 ? 9.139 0.482 11.577 1.00 91.56 84 LEU A C 1
ATOM 673 O O . LEU A 1 84 ? 7.936 0.681 11.733 1.00 91.56 84 LEU A O 1
ATOM 677 N N . TYR A 1 85 ? 10.065 1.174 12.244 1.00 91.00 85 TYR A N 1
ATOM 678 C CA . TYR A 1 85 ? 9.819 2.318 13.144 1.00 91.00 85 TYR A CA 1
ATOM 679 C C . TYR A 1 85 ? 8.907 2.067 14.361 1.00 91.00 85 TYR A C 1
ATOM 681 O O . TYR A 1 85 ? 8.545 3.004 15.067 1.00 91.00 85 TYR A O 1
ATOM 689 N N . GLY A 1 86 ? 8.525 0.819 14.643 1.00 90.81 86 GLY A N 1
ATOM 690 C CA . GLY A 1 86 ? 7.610 0.480 15.739 1.00 90.81 86 GLY A CA 1
ATOM 691 C C . GLY A 1 86 ? 6.128 0.712 15.416 1.00 90.81 86 GLY A C 1
ATOM 692 O O . GLY A 1 86 ? 5.270 0.295 16.198 1.00 90.81 86 GLY A O 1
ATOM 693 N N . THR A 1 87 ? 5.822 1.322 14.267 1.00 90.19 87 THR A N 1
ATOM 694 C CA . THR A 1 87 ? 4.466 1.622 13.772 1.00 90.19 87 THR A CA 1
ATOM 695 C C . THR A 1 87 ? 4.131 0.904 12.466 1.00 90.19 87 THR A C 1
ATOM 697 O O . THR A 1 87 ? 2.972 0.858 12.054 1.00 90.19 87 THR A O 1
ATOM 700 N N . GLY A 1 88 ? 5.136 0.357 11.790 1.00 94.88 88 GLY A N 1
ATOM 701 C CA . GLY A 1 88 ? 5.037 0.044 10.376 1.00 94.88 88 GLY A CA 1
ATOM 702 C C . GLY A 1 88 ? 4.952 1.311 9.542 1.00 94.88 88 GLY A C 1
ATOM 703 O O . GLY A 1 88 ? 5.283 2.406 10.002 1.00 94.88 88 GLY A O 1
ATOM 704 N N . HIS A 1 89 ? 4.494 1.145 8.310 1.00 96.88 89 HIS A N 1
ATOM 705 C CA . HIS A 1 89 ? 4.394 2.218 7.330 1.00 96.88 89 HIS A CA 1
ATOM 706 C C . HIS A 1 89 ? 3.322 1.892 6.291 1.00 96.88 89 HIS A C 1
ATOM 708 O O . HIS A 1 89 ? 2.897 0.738 6.167 1.00 96.88 89 HIS A O 1
ATOM 714 N N . VAL A 1 90 ? 2.888 2.906 5.550 1.00 96.62 90 VAL A N 1
ATOM 715 C CA . VAL A 1 90 ? 1.962 2.758 4.429 1.00 96.62 90 VAL A CA 1
ATOM 716 C C . VAL A 1 90 ? 2.372 3.674 3.285 1.00 96.62 90 VAL A C 1
ATOM 718 O O . VAL A 1 90 ? 2.678 4.846 3.492 1.00 96.62 90 VAL A O 1
ATOM 721 N N . ALA A 1 91 ? 2.336 3.139 2.070 1.00 96.94 91 ALA A N 1
ATOM 722 C CA . ALA A 1 91 ? 2.584 3.893 0.849 1.00 96.94 91 ALA A CA 1
ATOM 723 C C . ALA A 1 91 ? 1.497 3.601 -0.189 1.00 96.94 91 ALA A C 1
ATOM 725 O O . ALA A 1 91 ? 0.944 2.503 -0.228 1.00 96.94 91 ALA A O 1
ATOM 726 N N . VAL A 1 92 ? 1.192 4.569 -1.050 1.00 97.31 92 VAL A N 1
ATOM 727 C CA . VAL A 1 92 ? 0.228 4.411 -2.146 1.00 97.31 92 VAL A CA 1
ATOM 728 C C . VAL A 1 92 ? 0.981 4.150 -3.439 1.00 97.31 92 VAL A C 1
ATOM 730 O O . VAL A 1 92 ? 1.870 4.917 -3.806 1.00 97.31 92 VAL A O 1
ATOM 733 N N . VAL A 1 93 ? 0.602 3.110 -4.178 1.00 97.75 93 VAL A N 1
ATOM 734 C CA . VAL A 1 93 ? 1.142 2.866 -5.518 1.00 97.75 93 VAL A CA 1
ATOM 735 C C . VAL A 1 93 ? 0.611 3.929 -6.480 1.00 97.75 93 VAL A C 1
ATOM 737 O O . VAL A 1 93 ? -0.580 3.986 -6.782 1.00 97.75 93 VAL A O 1
ATOM 740 N N . LEU A 1 94 ? 1.499 4.761 -7.015 1.00 97.00 94 LEU A N 1
ATOM 741 C CA . LEU A 1 94 ? 1.174 5.795 -8.001 1.00 97.00 94 LEU A CA 1
ATOM 742 C C . LEU A 1 94 ? 1.352 5.295 -9.436 1.00 97.00 94 LEU A C 1
ATOM 744 O O . LEU A 1 94 ? 0.684 5.772 -10.354 1.00 97.00 94 LEU A O 1
ATOM 748 N N . GLY A 1 95 ? 2.218 4.309 -9.647 1.00 96.19 95 GLY A N 1
ATOM 749 C CA . GLY A 1 95 ? 2.424 3.707 -10.956 1.00 96.19 95 GLY A CA 1
ATOM 750 C C . GLY A 1 95 ? 3.274 2.451 -10.885 1.00 96.19 95 GLY A C 1
ATOM 751 O O . GLY A 1 95 ? 4.045 2.266 -9.947 1.00 96.19 95 GLY A O 1
ATOM 752 N N . VAL A 1 96 ? 3.131 1.607 -11.900 1.00 96.94 96 VAL A N 1
ATOM 753 C CA . VAL A 1 96 ? 3.943 0.406 -12.095 1.00 96.94 96 VAL A CA 1
ATOM 754 C C . VAL A 1 96 ? 4.562 0.496 -13.480 1.00 96.94 96 VAL A C 1
ATOM 756 O O . VAL A 1 96 ? 3.865 0.748 -14.461 1.00 96.94 96 VAL A O 1
ATOM 759 N N . ASP A 1 97 ? 5.876 0.342 -13.536 1.00 96.12 97 ASP A N 1
ATOM 760 C CA . ASP A 1 97 ? 6.693 0.388 -14.739 1.00 96.12 97 ASP A CA 1
ATOM 761 C C . ASP A 1 97 ? 7.251 -1.021 -14.995 1.00 96.12 97 ASP A C 1
ATOM 763 O O . ASP A 1 97 ? 8.266 -1.398 -14.400 1.00 96.12 97 ASP A O 1
ATOM 767 N N . PRO A 1 98 ? 6.574 -1.834 -15.825 1.00 91.06 98 PRO A N 1
ATOM 768 C CA . PRO A 1 98 ? 6.982 -3.215 -16.070 1.00 91.06 98 PRO A CA 1
ATOM 769 C C . PRO A 1 98 ? 8.246 -3.309 -16.931 1.00 91.06 98 PRO A C 1
ATOM 771 O O . PRO A 1 98 ? 8.946 -4.311 -16.881 1.00 91.06 98 PRO A O 1
ATOM 774 N N . VAL A 1 99 ? 8.573 -2.270 -17.710 1.00 94.44 99 VAL A N 1
ATOM 775 C CA . VAL A 1 99 ? 9.782 -2.264 -18.548 1.00 94.44 99 VAL A CA 1
ATOM 776 C C . VAL A 1 99 ? 11.023 -2.106 -17.676 1.00 94.44 99 VAL A C 1
ATOM 778 O O . VAL A 1 99 ? 12.030 -2.776 -17.893 1.00 94.44 99 VAL A O 1
ATOM 781 N N . ARG A 1 100 ? 10.950 -1.228 -16.670 1.00 96.69 100 ARG A N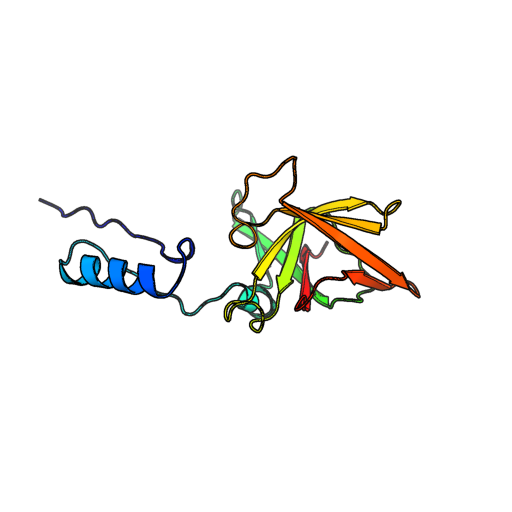 1
ATOM 782 C CA . ARG A 1 100 ? 12.060 -0.964 -15.744 1.00 96.69 100 ARG A CA 1
ATOM 783 C C . ARG A 1 100 ? 12.006 -1.803 -14.469 1.00 96.69 100 ARG A C 1
ATOM 785 O O . ARG A 1 100 ? 12.931 -1.719 -13.668 1.00 96.69 100 ARG A O 1
ATOM 792 N N . ASN A 1 101 ? 10.957 -2.602 -14.284 1.00 97.00 101 ASN A N 1
ATOM 793 C CA . ASN A 1 101 ? 10.664 -3.336 -13.053 1.00 97.00 101 ASN A CA 1
ATOM 794 C C . ASN A 1 101 ? 10.605 -2.424 -11.814 1.00 97.00 101 ASN A C 1
ATOM 796 O O . ASN A 1 101 ? 11.174 -2.727 -10.764 1.00 97.00 101 ASN A O 1
ATOM 800 N N . LEU A 1 102 ? 9.908 -1.290 -11.932 1.00 97.81 102 LEU A N 1
ATOM 801 C CA . LEU A 1 102 ? 9.792 -0.293 -10.865 1.00 97.81 102 LEU A CA 1
ATOM 802 C C . LEU A 1 102 ? 8.340 -0.054 -10.454 1.00 97.81 102 LEU A C 1
ATOM 804 O O . LEU A 1 102 ? 7.416 -0.126 -11.261 1.00 97.81 102 LEU A O 1
ATOM 808 N N . ILE A 1 103 ? 8.147 0.273 -9.184 1.00 98.19 103 ILE A N 1
ATOM 809 C CA . ILE A 1 103 ? 6.896 0.758 -8.610 1.00 98.19 103 ILE A CA 1
ATOM 810 C C . ILE A 1 103 ? 7.153 2.161 -8.080 1.00 98.19 103 ILE A C 1
ATOM 812 O O . ILE A 1 103 ? 8.066 2.373 -7.289 1.00 98.19 103 ILE A O 1
ATOM 816 N N . ARG A 1 104 ? 6.345 3.125 -8.512 1.00 97.88 104 ARG A N 1
ATOM 817 C CA . ARG A 1 104 ? 6.385 4.503 -8.012 1.00 97.88 104 ARG A CA 1
ATOM 818 C C . ARG A 1 104 ? 5.394 4.628 -6.876 1.00 97.88 104 ARG A C 1
ATOM 820 O O . ARG A 1 104 ? 4.227 4.273 -7.060 1.00 97.88 104 ARG A O 1
ATOM 827 N N . VAL A 1 105 ? 5.835 5.155 -5.742 1.00 97.50 105 VAL A N 1
ATOM 828 C CA . VAL A 1 105 ? 4.987 5.303 -4.556 1.00 97.50 105 VAL A CA 1
ATOM 829 C C . VAL A 1 105 ? 4.889 6.747 -4.095 1.00 97.50 105 VAL A C 1
ATOM 831 O O . VAL A 1 105 ? 5.815 7.535 -4.274 1.00 97.50 105 VAL A O 1
ATOM 834 N N . GLY A 1 106 ? 3.745 7.093 -3.520 1.00 95.50 106 GLY A N 1
ATOM 835 C CA . GLY A 1 106 ? 3.536 8.324 -2.770 1.00 95.50 106 GLY A CA 1
ATOM 836 C C . GLY A 1 106 ? 3.332 7.973 -1.308 1.00 95.50 106 GLY A C 1
ATOM 837 O O . GLY A 1 106 ? 2.532 7.093 -0.990 1.00 95.50 106 GLY A O 1
ATOM 838 N N . GLU A 1 107 ? 4.053 8.642 -0.421 1.00 93.12 107 GLU A N 1
ATOM 839 C CA . GLU A 1 107 ? 4.002 8.382 1.015 1.00 93.12 107 GLU A CA 1
ATOM 840 C C . GLU A 1 107 ? 4.441 9.618 1.800 1.00 93.12 107 GLU A C 1
ATOM 842 O O . GLU A 1 107 ? 5.181 10.458 1.297 1.00 93.12 107 GLU A O 1
ATOM 847 N N . GLN A 1 108 ? 3.986 9.734 3.041 1.00 88.81 108 GLN A N 1
ATOM 848 C CA . GLN A 1 108 ? 4.443 10.763 3.973 1.00 88.81 108 GLN A CA 1
ATOM 849 C C . GLN A 1 108 ? 5.112 10.090 5.164 1.00 88.81 108 GLN A C 1
ATOM 851 O O . GLN A 1 108 ? 4.816 8.931 5.446 1.00 88.81 108 GLN A O 1
ATOM 856 N N . ASN A 1 109 ? 5.970 10.821 5.881 1.00 88.38 109 ASN A N 1
ATOM 857 C CA . ASN A 1 109 ? 6.653 10.312 7.074 1.00 88.38 109 ASN A CA 1
ATOM 858 C C . ASN A 1 109 ? 7.582 9.105 6.786 1.00 88.38 109 ASN A C 1
ATOM 860 O O . ASN A 1 109 ? 7.709 8.199 7.605 1.00 88.38 109 ASN A O 1
ATOM 864 N N . PHE A 1 110 ? 8.229 9.105 5.614 1.00 87.00 110 PHE A N 1
ATOM 865 C CA . PHE A 1 110 ? 9.321 8.186 5.268 1.00 87.00 110 PHE A CA 1
ATOM 866 C C . PHE A 1 110 ? 10.611 8.986 5.056 1.00 87.00 110 PHE A C 1
ATOM 868 O O . PHE A 1 110 ? 11.500 8.985 5.903 1.00 87.00 110 PHE A O 1
ATOM 875 N N . GLU A 1 111 ? 10.638 9.775 3.984 1.00 87.31 111 GLU A N 1
ATOM 876 C CA . GLU A 1 111 ? 11.589 10.862 3.761 1.00 87.31 111 GLU A CA 1
ATOM 877 C C . GLU A 1 111 ? 10.834 12.193 3.866 1.00 87.31 111 GLU A C 1
ATOM 879 O O . GLU A 1 111 ? 9.669 12.289 3.470 1.00 87.31 111 GLU A O 1
ATOM 884 N N . ASN A 1 112 ? 11.477 13.211 4.441 1.00 86.12 112 ASN A N 1
ATOM 885 C CA . ASN A 1 112 ? 10.883 14.544 4.616 1.00 86.12 112 ASN A CA 1
ATOM 886 C C . ASN A 1 112 ? 11.400 15.559 3.584 1.00 86.12 112 ASN A C 1
ATOM 888 O O . ASN A 1 112 ? 11.101 16.749 3.688 1.00 86.12 112 ASN A O 1
ATOM 892 N N . ASP A 1 113 ? 12.172 15.096 2.602 1.00 86.69 113 ASP A N 1
ATOM 893 C CA . ASP A 1 113 ? 12.656 15.939 1.521 1.00 86.69 113 ASP A CA 1
ATOM 894 C C . ASP A 1 113 ? 11.522 16.254 0.529 1.00 86.69 113 ASP A C 1
ATOM 896 O O . ASP A 1 113 ? 10.634 15.421 0.299 1.00 86.69 113 ASP A O 1
ATOM 900 N N . PRO A 1 114 ? 11.521 17.450 -0.088 1.00 87.19 114 PRO A N 1
ATOM 901 C CA . PRO A 1 114 ? 10.608 17.749 -1.181 1.00 87.19 114 PRO A CA 1
ATOM 902 C C . PRO A 1 114 ? 10.758 16.726 -2.308 1.00 87.19 114 PRO A C 1
ATOM 904 O O . PRO A 1 114 ? 11.871 16.412 -2.733 1.00 87.19 114 PRO A O 1
ATOM 907 N N . TRP A 1 115 ? 9.639 16.238 -2.839 1.00 90.25 115 TRP A N 1
ATOM 908 C CA . TRP A 1 115 ? 9.685 15.305 -3.958 1.00 90.25 115 TRP A CA 1
ATOM 909 C C . TRP A 1 115 ? 10.205 16.018 -5.203 1.00 90.25 115 TRP A C 1
ATOM 911 O O . TRP A 1 115 ? 9.683 17.055 -5.612 1.00 90.25 115 TRP A O 1
ATOM 921 N N . SER A 1 116 ? 11.207 15.429 -5.847 1.00 87.25 116 SER A N 1
ATOM 922 C CA . SER A 1 116 ? 11.760 15.936 -7.106 1.00 87.25 116 SER A CA 1
ATOM 923 C C . SER A 1 116 ? 10.824 15.726 -8.307 1.00 87.25 116 SER A C 1
ATOM 925 O O . SER A 1 116 ? 11.094 16.231 -9.396 1.00 87.25 116 SER A O 1
ATOM 927 N N . GLY A 1 117 ? 9.715 14.999 -8.124 1.00 90.50 117 GLY A N 1
ATOM 928 C CA . GLY A 1 117 ? 8.737 14.692 -9.164 1.00 90.50 117 GLY A CA 1
ATOM 929 C C . GLY A 1 117 ? 7.370 14.286 -8.610 1.00 90.50 117 GLY A C 1
ATOM 930 O O . GLY A 1 117 ? 6.950 14.713 -7.539 1.00 90.50 117 GLY A O 1
ATOM 931 N N . SER A 1 118 ? 6.649 13.446 -9.356 1.00 92.88 118 SER A N 1
ATOM 932 C CA . SER A 1 118 ? 5.272 13.039 -9.029 1.00 92.88 118 SER A CA 1
ATOM 933 C C . SER A 1 118 ? 5.155 11.907 -8.000 1.00 92.88 118 SER A C 1
ATOM 935 O O . SER A 1 118 ? 4.055 11.410 -7.776 1.00 92.88 118 SER A O 1
ATOM 937 N N . ASN A 1 119 ? 6.266 11.438 -7.437 1.00 95.19 119 ASN A N 1
ATOM 938 C CA . ASN A 1 119 ? 6.325 10.328 -6.490 1.00 95.19 119 ASN A CA 1
ATOM 939 C C . ASN A 1 119 ? 7.411 10.585 -5.443 1.00 95.19 119 ASN A C 1
ATOM 941 O O . ASN A 1 119 ? 8.362 11.312 -5.718 1.00 95.19 119 ASN A O 1
ATOM 945 N N . ALA A 1 120 ? 7.268 9.958 -4.276 1.00 94.19 120 ALA A N 1
ATOM 946 C CA . ALA A 1 120 ? 8.246 10.031 -3.196 1.00 94.19 120 ALA A CA 1
ATOM 947 C C . ALA A 1 120 ? 9.515 9.254 -3.565 1.00 94.19 120 ALA A C 1
ATOM 949 O O . ALA A 1 120 ? 10.613 9.793 -3.530 1.00 94.19 120 ALA A O 1
ATOM 950 N N . ARG A 1 121 ? 9.354 7.999 -4.004 1.00 95.62 121 ARG A N 1
ATOM 951 C CA . ARG A 1 121 ? 10.464 7.135 -4.438 1.00 95.62 121 ARG A CA 1
ATOM 952 C C . ARG A 1 121 ? 10.028 6.075 -5.443 1.00 95.62 121 ARG A C 1
ATOM 954 O O . ARG A 1 121 ? 8.833 5.908 -5.718 1.00 95.62 121 ARG A O 1
ATOM 961 N N . GLU A 1 122 ? 11.014 5.386 -6.009 1.00 97.25 122 GLU A N 1
ATOM 962 C CA . GLU A 1 122 ? 10.838 4.219 -6.875 1.00 97.25 122 GLU A CA 1
ATOM 963 C C . GLU A 1 122 ? 11.347 2.964 -6.149 1.00 97.25 122 GLU A C 1
ATOM 965 O O . GLU A 1 122 ? 12.395 2.990 -5.509 1.00 97.25 122 GLU A O 1
ATOM 970 N N . ILE A 1 123 ? 10.606 1.862 -6.251 1.00 98.19 123 ILE A N 1
ATOM 971 C CA . ILE A 1 123 ? 10.911 0.584 -5.603 1.00 98.19 123 ILE A CA 1
ATOM 972 C C . ILE A 1 123 ? 11.062 -0.479 -6.683 1.00 98.19 123 ILE A C 1
ATOM 974 O O . ILE A 1 123 ? 10.182 -0.631 -7.532 1.00 98.19 123 ILE A O 1
ATOM 978 N N . ALA A 1 124 ? 12.153 -1.239 -6.652 1.00 98.44 124 ALA A N 1
ATOM 979 C CA . ALA A 1 124 ? 12.333 -2.360 -7.564 1.00 98.44 124 ALA A CA 1
ATOM 980 C C . ALA A 1 124 ? 11.340 -3.492 -7.263 1.00 98.44 124 ALA A C 1
ATOM 982 O O . ALA A 1 124 ? 10.987 -3.749 -6.112 1.00 98.44 124 ALA A O 1
ATOM 983 N N . HIS A 1 125 ? 10.920 -4.214 -8.294 1.00 98.25 125 HIS A N 1
ATOM 984 C CA . HIS A 1 125 ? 10.230 -5.487 -8.138 1.00 98.25 125 HIS A CA 1
ATOM 985 C C . HIS A 1 125 ? 10.853 -6.552 -9.036 1.00 98.25 125 HIS A C 1
ATOM 987 O O . HIS A 1 125 ? 11.596 -6.251 -9.964 1.00 98.25 125 HIS A O 1
ATOM 993 N N . ILE A 1 126 ? 10.564 -7.814 -8.744 1.00 97.75 126 ILE A N 1
ATOM 994 C CA . ILE A 1 126 ? 10.927 -8.942 -9.600 1.00 97.75 126 ILE A CA 1
ATOM 995 C C . ILE A 1 126 ? 9.703 -9.801 -9.859 1.00 97.75 126 ILE A C 1
ATOM 997 O O . ILE A 1 126 ? 8.860 -9.982 -8.977 1.00 97.75 126 ILE A O 1
ATOM 1001 N N . GLU A 1 127 ? 9.647 -10.375 -11.053 1.00 96.44 127 GLU A N 1
ATOM 1002 C CA . GLU A 1 127 ? 8.668 -11.389 -11.408 1.00 96.44 127 GLU A CA 1
ATOM 1003 C C . GLU A 1 127 ? 9.361 -12.736 -11.623 1.00 96.44 127 GLU A C 1
ATOM 1005 O O . GLU A 1 127 ? 10.356 -12.843 -12.343 1.00 96.44 127 GLU A O 1
ATOM 1010 N N . ARG A 1 128 ? 8.846 -13.790 -10.984 1.00 96.31 128 ARG A N 1
ATOM 1011 C CA . ARG A 1 128 ? 9.340 -15.159 -11.169 1.00 96.31 128 ARG A CA 1
ATOM 1012 C C . ARG A 1 128 ? 8.198 -16.154 -11.036 1.00 96.31 128 ARG A C 1
ATOM 1014 O O . ARG A 1 128 ? 7.490 -16.154 -10.036 1.00 96.31 128 ARG A O 1
ATOM 1021 N N . ALA A 1 129 ? 8.051 -17.031 -12.029 1.00 95.75 129 ALA A N 1
ATOM 1022 C CA . ALA A 1 129 ? 7.003 -18.057 -12.061 1.00 95.75 129 ALA A CA 1
ATOM 1023 C C . ALA A 1 129 ? 5.581 -17.486 -11.846 1.00 95.75 129 ALA A C 1
ATOM 1025 O O . ALA A 1 129 ? 4.791 -18.045 -11.087 1.00 95.75 129 ALA A O 1
ATOM 1026 N N . GLY A 1 130 ? 5.276 -16.348 -12.487 1.00 95.06 130 GLY A N 1
ATOM 1027 C CA . GLY A 1 130 ? 3.964 -15.689 -12.411 1.00 95.06 130 GLY A CA 1
ATOM 1028 C C . GLY A 1 130 ? 3.642 -15.083 -11.043 1.00 95.06 130 GLY A C 1
ATOM 1029 O O . GLY A 1 130 ? 2.476 -14.976 -10.671 1.00 95.06 130 GLY A O 1
ATOM 1030 N N . ARG A 1 131 ? 4.667 -14.752 -10.254 1.00 97.62 131 ARG A N 1
ATOM 1031 C CA . ARG A 1 131 ? 4.554 -14.142 -8.926 1.00 97.62 131 ARG A CA 1
ATOM 1032 C C . ARG A 1 131 ? 5.439 -12.910 -8.867 1.00 97.62 131 ARG A C 1
ATOM 1034 O O . ARG A 1 131 ? 6.521 -12.919 -9.451 1.00 97.62 131 ARG A O 1
ATOM 1041 N N . VAL A 1 132 ? 4.991 -11.886 -8.146 1.00 97.56 132 VAL A N 1
ATOM 1042 C CA . VAL A 1 132 ? 5.671 -10.588 -8.077 1.00 97.56 132 VAL A CA 1
ATOM 1043 C C . VAL A 1 132 ? 6.108 -10.286 -6.654 1.00 97.56 132 VAL A C 1
ATOM 1045 O O . VAL A 1 132 ? 5.291 -10.304 -5.733 1.00 97.56 132 VAL A O 1
ATOM 1048 N N . TRP A 1 133 ? 7.394 -9.980 -6.488 1.00 98.44 133 TRP A N 1
ATOM 1049 C CA . TRP A 1 133 ? 7.975 -9.521 -5.231 1.00 98.44 133 TRP A CA 1
ATOM 1050 C C . TRP A 1 133 ? 8.413 -8.075 -5.361 1.00 98.44 133 TRP A C 1
ATOM 1052 O O . TRP A 1 133 ? 9.246 -7.752 -6.203 1.00 98.44 133 TRP A O 1
ATOM 1062 N N . VAL A 1 134 ? 7.883 -7.220 -4.499 1.00 98.38 134 VAL A N 1
ATOM 1063 C CA . VAL A 1 134 ? 8.351 -5.847 -4.331 1.00 98.38 134 VAL A CA 1
ATOM 1064 C C . VAL A 1 134 ? 9.527 -5.875 -3.359 1.00 98.38 134 VAL A C 1
ATOM 1066 O O . VAL A 1 134 ? 9.420 -6.428 -2.260 1.00 98.38 134 VAL A O 1
ATOM 1069 N N . LEU A 1 135 ? 10.664 -5.343 -3.795 1.00 98.25 135 LEU A N 1
ATOM 1070 C CA . LEU A 1 135 ? 11.944 -5.440 -3.102 1.00 98.25 135 LEU A CA 1
ATOM 1071 C C . LEU A 1 135 ? 12.116 -4.270 -2.138 1.00 98.25 135 LEU A C 1
ATOM 1073 O O . LEU A 1 135 ? 12.888 -3.349 -2.393 1.00 98.25 135 LEU A O 1
ATOM 1077 N N . ASP A 1 136 ? 11.378 -4.319 -1.032 1.00 97.94 136 ASP A N 1
ATOM 1078 C CA . ASP A 1 136 ? 11.427 -3.291 0.003 1.00 97.94 136 ASP A CA 1
ATOM 1079 C C . ASP A 1 136 ? 11.436 -3.925 1.403 1.00 97.94 136 ASP A C 1
ATOM 1081 O O . ASP A 1 136 ? 10.596 -4.795 1.679 1.00 97.94 136 ASP A O 1
ATOM 1085 N N . PRO A 1 137 ? 12.374 -3.554 2.296 1.00 97.31 137 PRO A N 1
ATOM 1086 C CA . PRO A 1 137 ? 12.444 -4.125 3.633 1.00 97.31 137 PRO A CA 1
ATOM 1087 C C . PRO A 1 137 ? 11.144 -3.949 4.418 1.00 97.31 137 PRO A C 1
ATOM 1089 O O . PRO A 1 137 ? 10.475 -2.923 4.341 1.00 97.31 137 PRO A O 1
ATOM 1092 N N . TYR A 1 138 ? 10.810 -4.961 5.221 1.00 97.88 138 TYR A N 1
ATOM 1093 C CA . TYR A 1 138 ? 9.630 -4.987 6.096 1.00 97.88 138 TYR A CA 1
ATOM 1094 C C . TYR A 1 138 ? 8.267 -4.922 5.390 1.00 97.88 138 TYR A C 1
ATOM 1096 O O . TYR A 1 138 ? 7.244 -4.919 6.076 1.00 97.88 138 TYR A O 1
ATOM 1104 N N . LEU A 1 139 ? 8.213 -4.919 4.056 1.00 98.56 139 LEU A N 1
ATOM 1105 C CA . LEU A 1 139 ? 6.953 -4.982 3.325 1.00 98.56 139 LEU A CA 1
ATOM 1106 C C . LEU A 1 139 ? 6.255 -6.328 3.569 1.00 98.56 139 LEU A C 1
ATOM 1108 O O . LEU A 1 139 ? 6.799 -7.389 3.258 1.00 98.56 139 LEU A O 1
ATOM 1112 N N . ILE A 1 140 ? 5.021 -6.284 4.075 1.00 98.50 140 ILE A N 1
ATOM 1113 C CA . ILE A 1 140 ? 4.180 -7.479 4.236 1.00 98.50 140 ILE A CA 1
ATOM 1114 C C . ILE A 1 140 ? 3.550 -7.853 2.889 1.00 98.50 140 ILE A C 1
ATOM 1116 O O . ILE A 1 140 ? 3.525 -9.019 2.486 1.00 98.50 140 ILE A O 1
ATOM 1120 N N . GLY A 1 141 ? 3.024 -6.849 2.190 1.00 98.56 141 GLY A N 1
ATOM 1121 C CA . GLY A 1 141 ? 2.255 -7.011 0.966 1.00 98.56 141 GLY A CA 1
ATOM 1122 C C . GLY A 1 141 ? 1.466 -5.750 0.636 1.00 98.56 141 GLY A C 1
ATOM 1123 O O . GLY A 1 141 ? 1.801 -4.660 1.099 1.00 98.56 141 GLY A O 1
ATOM 1124 N N . TRP A 1 142 ? 0.405 -5.898 -0.151 1.00 98.44 142 TRP A N 1
ATOM 1125 C CA . TRP A 1 142 ? -0.466 -4.793 -0.537 1.00 98.44 142 TRP A CA 1
ATOM 1126 C C . TRP A 1 142 ? -1.945 -5.085 -0.316 1.00 98.44 142 TRP A C 1
ATOM 1128 O O . TRP A 1 142 ? -2.399 -6.232 -0.352 1.00 98.44 142 TRP A O 1
ATOM 1138 N N . LYS A 1 143 ? -2.700 -4.015 -0.083 1.00 97.31 143 LYS A N 1
ATOM 1139 C CA . LYS A 1 143 ? -4.159 -3.996 -0.059 1.00 97.31 143 LYS A CA 1
ATOM 1140 C C . LYS A 1 143 ? -4.667 -3.465 -1.393 1.00 97.31 143 LYS A C 1
ATOM 1142 O O . LYS A 1 143 ? -4.197 -2.439 -1.876 1.00 97.31 143 LYS A O 1
ATOM 1147 N N . GLN A 1 144 ? -5.621 -4.179 -1.973 1.00 94.44 144 GLN A N 1
ATOM 1148 C CA . GLN A 1 144 ? -6.112 -3.950 -3.326 1.00 94.44 144 GLN A CA 1
ATOM 1149 C C . GLN A 1 144 ? -7.627 -4.126 -3.363 1.00 94.44 144 GLN A C 1
ATOM 1151 O O . GLN A 1 144 ? -8.139 -5.107 -2.826 1.00 94.44 144 GLN A O 1
ATOM 1156 N N . GLU A 1 145 ? -8.347 -3.223 -4.029 1.00 90.94 145 GLU A N 1
ATOM 1157 C CA . GLU A 1 145 ? -9.794 -3.379 -4.242 1.00 90.94 145 GLU A CA 1
ATOM 1158 C C . GLU A 1 145 ? -10.102 -4.749 -4.869 1.00 90.94 145 GLU A C 1
ATOM 1160 O O . GLU A 1 145 ? -9.550 -5.105 -5.918 1.00 90.94 145 GLU A O 1
ATOM 1165 N N . ALA A 1 146 ? -10.987 -5.525 -4.249 1.00 79.06 146 ALA A N 1
ATOM 1166 C CA . ALA A 1 146 ? -11.489 -6.748 -4.853 1.00 79.06 146 ALA A CA 1
ATOM 1167 C C . ALA A 1 146 ? -12.502 -6.355 -5.935 1.00 79.06 146 ALA A C 1
ATOM 1169 O O . ALA A 1 146 ? -13.618 -5.944 -5.629 1.00 79.06 146 ALA A O 1
ATOM 1170 N N . ARG A 1 147 ? -12.071 -6.432 -7.192 1.00 65.12 147 ARG A N 1
ATOM 1171 C CA . ARG A 1 147 ? -12.943 -6.357 -8.365 1.00 65.12 147 ARG A CA 1
ATOM 1172 C C . ARG A 1 147 ? -13.190 -7.758 -8.891 1.00 65.12 147 ARG A C 1
ATOM 1174 O O . ARG A 1 147 ? -12.244 -8.579 -8.778 1.00 65.12 147 ARG A O 1
#

pLDDT: mean 83.21, std 19.4, range [38.78, 98.56]

Secondary structure (DSSP, 8-state):
-----EE--GGGS-HHHHHHHHHHHHTTTSEE-------GGGHHHH--EEE-TTT--EEEEEEEETTBSS---TTPEEEE-TTTTTT-EEEEEEEEETTTTEEEEE-SSS--SPPSSSSSEEEEEEEETTEEEE--TTEEEEEEE--